Protein AF-A0A1B7VIS2-F1 (afdb_monomer_lite)

Secondary structure (DSSP, 8-state):
-------HHHHS-GGGGGSPPPHHHHHHHHHHHHHHHHH--TTS-HHHHHHHHHHHHIIIIITTT--EEEETTEEEEEESSSSTTSPEEEEE----TT-TTTS-BTTB--SHHHHTT-

pLDDT: mean 92.83, std 7.15, range [53.31, 98.12]

Foldseek 3Di:
DPLDDDDPVRPDDCVVVVDDDDPVLVVLLVVLVVVLVVLDDLVDFQLSNLVSVQCSCCRRPQQVFWDWDDDDQFHIFTFRGNDPPGHTPDTDHTDRPVPVQQDDDSPDNPHVSNVSVD

Sequence (118 aa):
MNSQKLQPRKSLNKAFLKINPFRKDIETFKKHLKNLIEKINESESEEFHKNLIADFLKNTYYSSNHFINTKGRNDLVIHNGKDPKTSVGVILEFKKPTNKSEMLKVNNLNTKAFHELV

Structure (mmCIF, N/CA/C/O backbone):
data_AF-A0A1B7VIS2-F1
#
_entry.id   AF-A0A1B7VIS2-F1
#
loop_
_atom_site.group_PDB
_atom_site.id
_atom_site.type_symbol
_atom_site.label_atom_id
_atom_site.label_alt_id
_atom_site.label_comp_id
_atom_site.label_asym_id
_atom_site.label_entity_id
_atom_site.label_seq_id
_atom_site.pdbx_PDB_ins_code
_atom_site.Cartn_x
_atom_site.Cartn_y
_atom_site.Cartn_z
_atom_site.occupancy
_atom_site.B_iso_or_equiv
_atom_site.auth_seq_id
_atom_site.auth_comp_id
_atom_site.auth_asym_id
_atom_site.auth_atom_id
_atom_site.pdbx_PDB_model_num
ATOM 1 N N . MET A 1 1 ? -8.178 -8.793 -23.728 1.00 53.31 1 MET A N 1
ATOM 2 C CA . MET A 1 1 ? -8.960 -8.282 -22.579 1.00 53.31 1 MET A CA 1
ATOM 3 C C . MET A 1 1 ? -9.487 -6.899 -22.934 1.00 53.31 1 MET A C 1
ATOM 5 O O . MET A 1 1 ? -8.681 -6.048 -23.278 1.00 53.31 1 MET A O 1
ATOM 9 N N . ASN A 1 2 ? -10.801 -6.666 -22.881 1.00 55.72 2 ASN A N 1
ATOM 10 C CA . ASN A 1 2 ? -11.341 -5.305 -22.955 1.00 55.72 2 ASN A CA 1
ATOM 11 C C . ASN A 1 2 ? -11.127 -4.635 -21.593 1.00 55.72 2 ASN A C 1
ATOM 13 O O . ASN A 1 2 ? -11.847 -4.927 -20.641 1.00 55.72 2 ASN A O 1
ATOM 17 N N . SER A 1 3 ? -10.109 -3.779 -21.483 1.00 66.25 3 SER A N 1
ATOM 18 C CA . SER A 1 3 ? -9.813 -3.047 -20.249 1.00 66.25 3 SER A CA 1
ATOM 19 C C . SER A 1 3 ? -10.943 -2.063 -19.936 1.00 66.25 3 SER A C 1
ATOM 21 O O . SER A 1 3 ? -11.054 -1.002 -20.551 1.00 66.25 3 SER A O 1
ATOM 23 N N . GLN A 1 4 ? -11.798 -2.399 -18.970 1.00 73.56 4 GLN A N 1
ATOM 24 C CA . GLN A 1 4 ? -12.873 -1.518 -18.527 1.00 73.56 4 GLN A CA 1
ATOM 25 C C . GLN A 1 4 ? -12.299 -0.455 -17.577 1.00 73.56 4 GLN A C 1
ATOM 27 O O . GLN A 1 4 ? -12.098 -0.689 -16.387 1.00 73.56 4 GLN A O 1
ATOM 32 N N . LYS A 1 5 ? -11.991 0.733 -18.109 1.00 80.38 5 LYS A N 1
ATOM 33 C CA . LYS A 1 5 ? -11.472 1.854 -17.312 1.00 80.38 5 LYS A CA 1
ATOM 34 C C . LYS A 1 5 ? -12.587 2.453 -16.451 1.00 80.38 5 LYS A C 1
ATOM 36 O O . LYS A 1 5 ? -13.411 3.235 -16.930 1.00 80.38 5 LYS A O 1
ATOM 41 N N . LEU A 1 6 ? -12.605 2.104 -15.169 1.00 86.19 6 LEU A N 1
ATOM 42 C CA . LEU A 1 6 ? -13.526 2.682 -14.194 1.00 86.19 6 LEU A CA 1
ATOM 43 C C . LEU A 1 6 ? -12.940 3.965 -13.597 1.00 86.19 6 LEU A C 1
ATOM 45 O O . LEU A 1 6 ? -11.772 4.028 -13.226 1.00 86.19 6 LEU A O 1
ATOM 49 N N . GLN A 1 7 ? -13.771 5.000 -13.494 1.00 86.44 7 GLN A N 1
ATOM 50 C CA . GLN A 1 7 ? -13.446 6.189 -12.703 1.00 86.44 7 GLN A CA 1
ATOM 51 C C . GLN A 1 7 ? -13.570 5.854 -11.207 1.00 86.44 7 GLN A C 1
ATOM 53 O O . GLN A 1 7 ? -14.443 5.052 -10.872 1.00 86.44 7 GLN A O 1
ATOM 58 N N . PRO A 1 8 ? -12.825 6.507 -10.295 1.00 83.06 8 PRO A N 1
ATOM 59 C CA . PRO A 1 8 ? -12.901 6.228 -8.854 1.00 83.06 8 PRO A CA 1
ATOM 60 C C . PRO A 1 8 ? -14.328 6.242 -8.279 1.00 83.06 8 PRO A C 1
ATOM 62 O O . PRO A 1 8 ? -14.713 5.371 -7.505 1.00 83.06 8 PRO A O 1
ATOM 65 N N . ARG A 1 9 ? -15.172 7.183 -8.729 1.00 85.56 9 ARG A N 1
ATOM 66 C CA . ARG A 1 9 ? -16.595 7.249 -8.337 1.00 85.56 9 ARG A CA 1
ATOM 67 C C . ARG A 1 9 ? -17.420 6.030 -8.771 1.00 85.56 9 ARG A C 1
ATOM 69 O O . ARG A 1 9 ? -18.458 5.773 -8.175 1.00 85.56 9 ARG A O 1
ATOM 76 N N . LYS A 1 10 ? -17.004 5.336 -9.835 1.00 87.94 10 LYS A N 1
ATOM 77 C CA . LYS A 1 10 ? -17.655 4.122 -10.350 1.00 87.94 10 LYS A CA 1
ATOM 78 C C . LYS A 1 10 ? -17.078 2.844 -9.732 1.00 87.94 10 LYS A C 1
ATOM 80 O O . LYS A 1 10 ? -17.809 1.867 -9.651 1.00 87.94 10 LYS A O 1
ATOM 85 N N . SER A 1 11 ? -15.802 2.835 -9.339 1.00 87.06 11 SER A N 1
ATOM 86 C CA . SER A 1 11 ? -15.141 1.649 -8.774 1.00 87.06 11 SER A CA 1
ATOM 87 C C . SER A 1 11 ? -15.405 1.453 -7.279 1.00 87.06 11 SER A C 1
ATOM 89 O O . SER A 1 11 ? -15.340 0.328 -6.795 1.00 87.06 11 SER A O 1
ATOM 91 N N . LEU A 1 12 ? -15.707 2.523 -6.540 1.00 86.44 12 LEU A N 1
ATOM 92 C CA . LEU A 1 12 ? -16.020 2.441 -5.113 1.00 86.44 12 LEU A CA 1
ATOM 93 C C . LEU A 1 12 ? -17.471 2.009 -4.870 1.00 86.44 12 LEU A C 1
ATOM 95 O O . LEU A 1 12 ? -18.403 2.496 -5.513 1.00 86.44 12 LEU A O 1
ATOM 99 N N . ASN A 1 13 ? -17.676 1.149 -3.868 1.00 90.38 13 ASN A N 1
ATOM 100 C CA . ASN A 1 13 ? -19.014 0.843 -3.369 1.00 90.38 13 ASN A CA 1
ATOM 101 C C . ASN A 1 13 ? -19.675 2.134 -2.842 1.00 90.38 13 ASN A C 1
ATOM 103 O O . ASN A 1 13 ? -19.112 2.827 -1.994 1.00 90.38 13 ASN A O 1
ATOM 107 N N . LYS A 1 14 ? -20.892 2.448 -3.309 1.00 89.69 14 LYS A N 1
ATOM 108 C CA . LYS A 1 14 ? -21.638 3.654 -2.902 1.00 89.69 14 LYS A CA 1
ATOM 109 C C . LYS A 1 14 ? -21.865 3.748 -1.388 1.00 89.69 14 LYS A C 1
ATOM 111 O O . LYS A 1 14 ? -22.066 4.851 -0.889 1.00 89.69 14 LYS A O 1
ATOM 116 N N . ALA A 1 15 ? -21.806 2.634 -0.655 1.00 91.31 15 ALA A N 1
ATO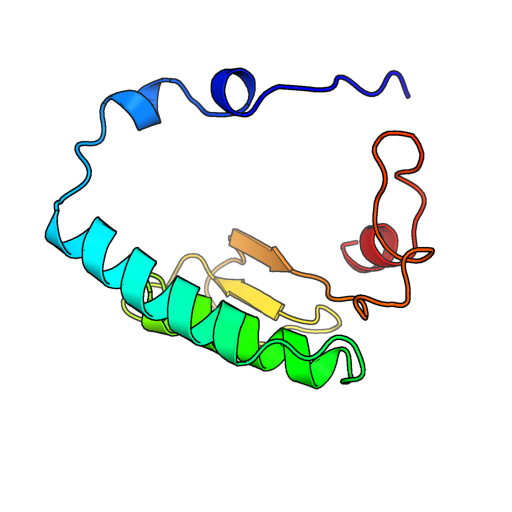M 117 C CA . ALA A 1 15 ? -21.866 2.623 0.805 1.00 91.31 15 ALA A CA 1
ATOM 118 C C . ALA A 1 15 ? -20.752 3.465 1.456 1.00 91.31 15 ALA A C 1
ATOM 120 O O . ALA A 1 15 ? -21.009 4.106 2.471 1.00 91.31 15 ALA A O 1
ATOM 121 N N . PHE A 1 16 ? -19.564 3.559 0.843 1.00 88.06 16 PHE A N 1
ATOM 122 C CA . PHE A 1 16 ? -18.471 4.391 1.361 1.00 88.06 16 PHE A CA 1
ATOM 123 C C . PHE A 1 16 ? -18.818 5.887 1.383 1.00 88.06 16 PHE A C 1
ATOM 125 O O . PHE A 1 16 ? -18.302 6.609 2.226 1.00 88.06 16 PHE A O 1
ATOM 132 N N . LEU A 1 17 ? -19.738 6.355 0.529 1.00 86.31 17 LEU A N 1
ATOM 133 C CA . LEU A 1 17 ? -20.201 7.752 0.543 1.00 86.31 17 LEU A CA 1
ATOM 134 C C . LEU A 1 17 ? -21.055 8.087 1.775 1.00 86.31 17 LEU A C 1
ATOM 136 O O . LEU A 1 17 ? -21.275 9.259 2.058 1.00 86.31 17 LEU A O 1
ATOM 140 N N . LYS A 1 18 ? -21.557 7.068 2.485 1.00 89.06 18 LYS A N 1
ATOM 141 C CA . LYS A 1 18 ? -22.331 7.234 3.723 1.00 89.06 18 LYS A CA 1
ATOM 142 C C . LYS A 1 18 ? -21.449 7.249 4.973 1.00 89.06 18 LYS A C 1
ATOM 144 O O . LYS A 1 18 ? -21.951 7.533 6.056 1.00 89.06 18 LYS A O 1
ATOM 149 N N . ILE A 1 19 ? -20.161 6.925 4.845 1.00 89.19 19 ILE A N 1
ATOM 150 C CA . ILE A 1 19 ? -19.219 6.964 5.963 1.00 89.19 19 ILE A CA 1
ATOM 151 C C . ILE A 1 19 ? -18.785 8.413 6.141 1.00 89.19 19 ILE A C 1
ATOM 153 O O . ILE A 1 19 ? -18.187 8.998 5.240 1.00 89.19 19 ILE A O 1
ATOM 157 N N . ASN A 1 20 ? -19.100 8.993 7.297 1.00 89.06 20 ASN A N 1
ATOM 158 C CA . ASN A 1 20 ? -18.712 10.360 7.607 1.00 89.06 20 ASN A CA 1
ATOM 159 C C . ASN A 1 20 ? -17.208 10.415 7.932 1.00 89.06 20 ASN A C 1
ATOM 161 O O . ASN A 1 20 ? -16.796 9.812 8.927 1.00 89.06 20 ASN A O 1
ATOM 165 N N . PRO A 1 21 ? -16.376 11.115 7.142 1.00 87.19 21 PRO A N 1
ATOM 166 C CA . PRO A 1 21 ? -14.974 11.284 7.484 1.00 87.19 21 PRO A CA 1
ATOM 167 C C . PRO A 1 21 ? -14.835 12.284 8.637 1.00 87.19 21 PRO A C 1
ATOM 169 O O . PRO A 1 21 ? -15.333 13.410 8.571 1.00 87.19 21 PRO A O 1
ATOM 172 N N . PHE A 1 22 ? -14.112 11.912 9.692 1.00 93.25 22 PHE A N 1
ATOM 173 C CA . PHE A 1 22 ? -13.838 12.841 10.782 1.00 93.25 22 PHE A CA 1
ATOM 174 C C . PHE A 1 22 ? -12.729 13.815 10.389 1.00 93.25 22 PHE A C 1
ATOM 176 O O . PHE A 1 22 ? -11.716 13.439 9.794 1.00 93.25 22 PHE A O 1
ATOM 183 N N . ARG A 1 23 ? -12.876 15.089 10.777 1.00 94.94 23 ARG A N 1
ATOM 184 C CA . ARG A 1 23 ? -11.876 16.120 10.457 1.00 94.94 23 ARG A CA 1
ATOM 185 C C . ARG A 1 23 ? -10.482 15.751 10.965 1.00 94.94 23 ARG A C 1
ATOM 187 O O . ARG A 1 23 ? -9.500 15.989 10.269 1.00 94.94 23 ARG A O 1
ATOM 194 N N . LYS A 1 24 ? -10.414 15.138 12.149 1.00 94.69 24 LYS A N 1
ATOM 195 C CA . LYS A 1 24 ? -9.169 14.642 12.744 1.00 94.69 24 LYS A CA 1
ATOM 196 C C . LYS A 1 24 ? -8.460 13.648 11.821 1.00 94.69 24 LYS A C 1
ATOM 198 O O . LYS A 1 24 ? -7.260 13.781 11.609 1.00 94.69 24 LYS A O 1
ATOM 203 N N . ASP A 1 25 ? -9.195 12.710 11.232 1.00 92.44 25 ASP A N 1
ATOM 204 C CA . ASP A 1 25 ? -8.621 11.689 10.352 1.00 92.44 25 ASP A CA 1
ATOM 205 C C . ASP A 1 25 ? -8.097 12.301 9.053 1.00 92.44 25 ASP A C 1
ATOM 207 O O . ASP A 1 25 ? -7.030 11.908 8.581 1.00 92.44 25 ASP A O 1
ATOM 211 N N . ILE A 1 26 ? -8.797 13.305 8.511 1.00 94.88 26 ILE A N 1
ATOM 212 C CA . ILE A 1 26 ? -8.355 14.056 7.327 1.00 94.88 26 ILE A CA 1
ATOM 213 C C . ILE A 1 26 ? -7.042 14.796 7.611 1.00 94.88 26 ILE A C 1
ATOM 215 O O . ILE A 1 26 ? -6.124 14.757 6.792 1.00 94.88 26 ILE A O 1
ATOM 219 N N . GLU A 1 27 ? -6.927 15.469 8.758 1.00 96.38 27 GLU A N 1
ATOM 220 C CA . GLU A 1 27 ? -5.695 16.186 9.107 1.00 96.38 27 GLU A CA 1
ATOM 221 C C . GLU A 1 27 ? -4.525 15.231 9.376 1.00 96.38 27 GLU A C 1
ATOM 223 O O . GLU A 1 27 ? -3.411 15.491 8.916 1.00 96.38 27 GLU A O 1
ATOM 228 N N . THR A 1 28 ? -4.775 14.088 10.025 1.00 95.44 28 THR A N 1
ATOM 229 C CA . THR A 1 28 ? -3.775 13.019 10.186 1.00 95.44 28 THR A CA 1
ATOM 230 C C . THR A 1 28 ? -3.273 12.526 8.828 1.00 95.44 28 THR A C 1
ATOM 232 O O . THR A 1 28 ? -2.063 12.460 8.604 1.00 95.44 28 THR A O 1
ATOM 235 N N . PHE A 1 29 ? -4.183 12.245 7.891 1.00 96.38 29 PHE A N 1
ATOM 236 C CA . PHE A 1 29 ? -3.817 11.823 6.540 1.00 96.38 29 PHE A CA 1
ATOM 237 C C . PHE A 1 29 ? -2.998 12.873 5.805 1.00 96.38 29 PHE A C 1
ATOM 239 O O . PHE A 1 29 ? -1.940 12.552 5.273 1.00 96.38 29 PHE A O 1
ATOM 246 N N . LYS A 1 30 ? -3.436 14.137 5.813 1.00 97.50 30 LYS A N 1
ATOM 247 C CA . LYS A 1 30 ? -2.703 15.237 5.170 1.00 97.50 30 LYS A CA 1
ATOM 248 C C . LYS A 1 30 ? -1.287 15.371 5.722 1.00 97.50 30 LYS A C 1
ATOM 250 O O . LYS A 1 30 ? -0.349 15.519 4.943 1.00 97.50 30 LYS A O 1
ATOM 255 N N . LYS A 1 31 ? -1.127 15.296 7.047 1.00 97.81 31 LYS A N 1
ATOM 256 C CA . LYS A 1 31 ? 0.181 15.363 7.709 1.00 97.81 31 LYS A CA 1
ATOM 257 C C . LYS A 1 31 ? 1.108 14.249 7.220 1.00 97.81 31 LYS A C 1
ATOM 259 O O . LYS A 1 31 ? 2.236 14.529 6.821 1.00 97.81 31 LYS A O 1
ATOM 264 N N . HIS A 1 32 ? 0.650 12.999 7.245 1.00 97.88 32 HIS A N 1
ATOM 265 C CA . HIS A 1 32 ? 1.491 11.870 6.847 1.00 97.88 32 HIS A CA 1
ATOM 266 C C . HIS A 1 32 ? 1.728 11.811 5.339 1.00 97.88 32 HIS A C 1
ATOM 268 O O . HIS A 1 32 ? 2.825 11.450 4.924 1.00 97.88 32 HIS A O 1
ATOM 274 N N . LEU A 1 33 ? 0.755 12.225 4.523 1.00 97.94 33 LEU A N 1
ATOM 275 C CA . LEU A 1 33 ? 0.915 12.299 3.073 1.00 97.94 33 LEU A CA 1
ATOM 276 C C . LEU A 1 33 ? 1.961 13.349 2.697 1.00 97.94 33 LEU A C 1
ATOM 278 O O . LEU A 1 33 ? 2.817 13.082 1.862 1.00 97.94 33 LEU A O 1
ATOM 282 N N . LYS A 1 34 ? 1.932 14.520 3.345 1.00 98.12 34 LYS A N 1
ATOM 283 C CA . LYS A 1 34 ? 2.954 15.554 3.153 1.00 98.12 34 LYS A CA 1
ATOM 284 C C . LYS A 1 34 ? 4.353 15.020 3.485 1.00 98.12 34 LYS A C 1
ATOM 286 O O . LYS A 1 34 ? 5.242 15.126 2.653 1.00 98.12 34 LYS A O 1
ATOM 291 N N . ASN A 1 35 ? 4.510 14.377 4.643 1.00 97.31 35 ASN A N 1
ATOM 292 C CA . ASN A 1 35 ? 5.779 13.768 5.064 1.00 97.31 35 ASN A CA 1
ATOM 293 C C . ASN A 1 35 ? 6.272 12.681 4.089 1.00 97.31 35 ASN A C 1
ATOM 295 O O . ASN A 1 35 ? 7.465 12.586 3.825 1.00 97.31 35 ASN A O 1
ATOM 299 N N . LEU A 1 36 ? 5.367 11.862 3.541 1.00 97.69 36 LEU A N 1
ATOM 300 C CA . LEU A 1 36 ? 5.712 10.893 2.501 1.00 97.69 36 LEU A CA 1
ATOM 301 C C . LEU A 1 36 ? 6.262 11.605 1.259 1.00 97.69 36 LEU A C 1
ATOM 303 O O . LEU A 1 36 ? 7.353 11.274 0.810 1.00 97.69 36 LEU A O 1
ATOM 307 N N . ILE A 1 37 ? 5.530 12.593 0.732 1.00 97.25 37 ILE A N 1
ATOM 308 C CA . ILE A 1 37 ? 5.908 13.320 -0.490 1.00 97.25 37 ILE A CA 1
ATOM 309 C C . ILE A 1 37 ? 7.256 14.031 -0.324 1.00 97.25 37 ILE A C 1
ATOM 311 O O . ILE A 1 37 ? 8.079 13.972 -1.229 1.00 97.25 37 ILE A O 1
ATOM 315 N N . GLU A 1 38 ? 7.511 14.647 0.833 1.00 97.69 38 GLU A N 1
ATOM 316 C CA . GLU A 1 38 ? 8.780 15.329 1.134 1.00 97.69 38 GLU A CA 1
ATOM 317 C C . GLU A 1 38 ? 9.993 14.386 1.163 1.00 97.69 38 GLU A C 1
ATOM 319 O O . GLU A 1 38 ? 11.120 14.838 0.974 1.00 97.69 38 GLU A O 1
ATOM 324 N N . LYS A 1 39 ? 9.781 13.085 1.394 1.00 97.12 39 LYS A N 1
ATOM 325 C CA . LYS A 1 39 ? 10.848 12.076 1.485 1.00 97.12 39 LYS A CA 1
ATOM 326 C C . LYS A 1 39 ? 11.064 11.272 0.207 1.00 97.12 39 LYS A C 1
ATOM 328 O O . LYS A 1 39 ? 12.052 10.543 0.125 1.00 97.12 39 LYS A O 1
ATOM 333 N N . ILE A 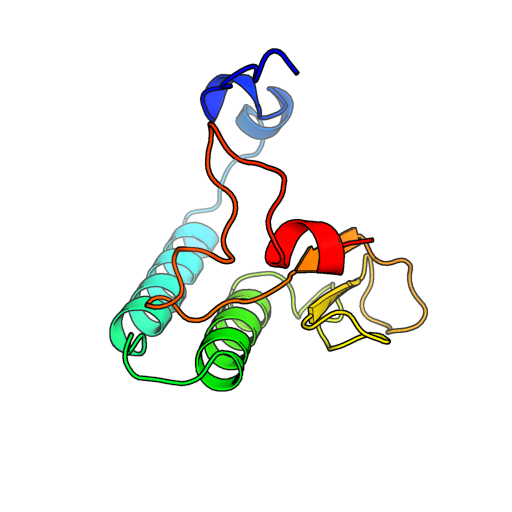1 40 ? 10.147 11.342 -0.757 1.00 95.44 40 ILE A N 1
ATOM 334 C CA . ILE A 1 40 ? 10.286 10.601 -2.014 1.00 95.44 40 ILE A CA 1
ATOM 335 C C . ILE A 1 40 ? 11.511 11.117 -2.770 1.00 95.44 40 ILE A C 1
ATOM 337 O O . ILE A 1 40 ? 11.672 12.316 -2.980 1.00 95.44 40 ILE A O 1
ATOM 341 N N . ASN A 1 41 ? 12.339 10.182 -3.228 1.00 95.38 41 ASN A N 1
ATOM 342 C CA . ASN A 1 41 ? 13.461 10.456 -4.107 1.00 95.38 41 ASN A CA 1
ATOM 343 C C . ASN A 1 41 ? 13.497 9.394 -5.211 1.00 95.38 41 ASN A C 1
ATOM 345 O O . ASN A 1 41 ? 13.889 8.257 -4.971 1.00 95.38 41 ASN A O 1
ATOM 349 N N . GLU A 1 42 ? 13.125 9.765 -6.438 1.00 94.00 42 GLU A N 1
ATOM 350 C CA . GLU A 1 42 ? 12.998 8.816 -7.554 1.00 94.00 42 GLU A CA 1
ATOM 351 C C . GLU A 1 42 ? 14.302 8.074 -7.900 1.00 94.00 42 GLU A C 1
ATOM 353 O O . GLU A 1 42 ? 14.252 6.993 -8.497 1.00 94.00 42 GLU A O 1
ATOM 358 N N . SER A 1 43 ? 15.469 8.614 -7.522 1.00 94.94 43 SER A N 1
ATOM 359 C CA . SER A 1 43 ? 16.752 7.939 -7.737 1.00 94.94 43 SER A CA 1
ATOM 360 C C . SER A 1 43 ? 16.975 6.753 -6.799 1.00 94.94 43 SER A C 1
ATOM 362 O O . SER A 1 43 ? 17.812 5.901 -7.106 1.00 94.94 43 SER A O 1
ATOM 364 N N . GLU A 1 44 ? 16.240 6.673 -5.691 1.00 96.81 44 GLU A N 1
ATOM 365 C CA . GLU A 1 44 ? 16.405 5.646 -4.664 1.00 96.81 44 GLU A CA 1
ATOM 366 C C . GLU A 1 44 ? 15.884 4.266 -5.079 1.00 96.81 44 GLU A C 1
ATOM 368 O O . GLU A 1 44 ? 15.219 4.082 -6.102 1.00 96.81 44 GLU A O 1
ATOM 373 N N . SER A 1 45 ? 16.237 3.258 -4.283 1.00 96.50 45 SER A N 1
ATOM 374 C CA . SER A 1 45 ? 15.873 1.857 -4.517 1.00 96.50 45 SER A CA 1
ATOM 375 C C . SER A 1 45 ?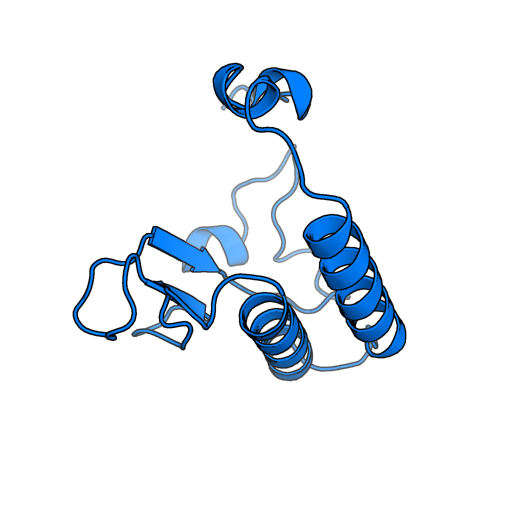 14.379 1.562 -4.310 1.00 96.50 45 SER A C 1
ATOM 377 O O . SER A 1 45 ? 13.628 2.350 -3.733 1.00 96.50 45 SER A O 1
ATOM 379 N N . GLU A 1 46 ? 13.938 0.391 -4.770 1.00 95.81 46 GLU A N 1
ATOM 380 C CA . GLU A 1 46 ? 12.599 -0.144 -4.476 1.00 95.81 46 GLU A CA 1
ATOM 381 C C . GLU A 1 46 ? 12.385 -0.318 -2.973 1.00 95.81 46 GLU A C 1
ATOM 383 O O . GLU A 1 46 ? 11.368 0.120 -2.441 1.00 95.81 46 GLU A O 1
ATOM 388 N N . GLU A 1 47 ? 13.396 -0.846 -2.279 1.00 96.25 47 GLU A N 1
ATOM 389 C CA . GLU A 1 47 ? 13.385 -1.041 -0.829 1.00 96.25 47 GLU A CA 1
ATOM 390 C C . GLU A 1 47 ? 13.190 0.277 -0.067 1.00 96.25 47 GLU A C 1
ATOM 392 O O . GLU A 1 47 ? 12.408 0.345 0.881 1.00 96.25 47 GLU A O 1
ATOM 397 N N . PHE A 1 48 ? 13.854 1.350 -0.507 1.00 97.44 48 PHE A N 1
ATOM 398 C CA . PHE A 1 48 ? 13.687 2.680 0.076 1.00 97.44 48 PHE A CA 1
ATOM 399 C C . PHE A 1 48 ? 12.228 3.149 -0.009 1.00 97.44 48 PHE A C 1
ATOM 401 O O . PHE A 1 48 ? 11.624 3.519 1.001 1.00 97.44 48 PHE A O 1
ATOM 408 N N . HIS A 1 49 ? 11.627 3.078 -1.199 1.00 96.50 49 HIS A N 1
ATOM 409 C CA . HIS A 1 49 ? 10.242 3.499 -1.407 1.00 96.50 49 HIS A CA 1
ATOM 410 C C . HIS A 1 49 ? 9.240 2.589 -0.688 1.00 96.50 49 HIS A C 1
ATOM 412 O O . HIS A 1 49 ? 8.262 3.085 -0.124 1.00 96.50 49 HIS A O 1
ATOM 418 N N . LYS A 1 50 ? 9.498 1.276 -0.644 1.00 96.62 50 LYS A N 1
ATOM 419 C CA . LYS A 1 50 ? 8.706 0.313 0.129 1.00 96.62 50 LYS A CA 1
ATOM 420 C C . LYS A 1 50 ? 8.633 0.718 1.597 1.00 96.62 50 LYS A C 1
ATOM 422 O O . LYS A 1 50 ? 7.540 0.762 2.162 1.00 96.62 50 LYS A O 1
ATOM 427 N N . ASN A 1 51 ? 9.768 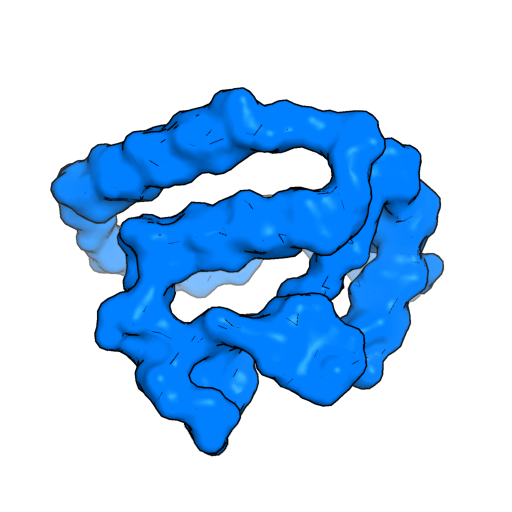1.074 2.197 1.00 97.38 51 ASN A N 1
ATOM 428 C CA . ASN A 1 51 ? 9.826 1.488 3.597 1.00 97.38 51 ASN A CA 1
ATOM 429 C C . ASN A 1 51 ? 9.050 2.790 3.847 1.00 97.38 51 ASN A C 1
ATOM 431 O O . ASN A 1 51 ? 8.263 2.850 4.791 1.00 97.38 51 ASN A O 1
ATOM 435 N N . LEU A 1 52 ? 9.158 3.786 2.959 1.00 97.56 52 LEU A N 1
ATOM 436 C CA . LEU A 1 52 ? 8.360 5.016 3.066 1.00 97.56 52 LEU A CA 1
ATOM 437 C C . LEU A 1 52 ? 6.848 4.748 3.016 1.00 97.56 52 LEU A C 1
ATOM 439 O O . LEU A 1 52 ? 6.082 5.328 3.790 1.00 97.56 52 LEU A O 1
ATOM 443 N N . ILE A 1 53 ? 6.405 3.863 2.120 1.00 96.94 53 ILE A N 1
ATOM 444 C CA . ILE A 1 53 ? 4.989 3.499 1.995 1.00 96.94 53 ILE A CA 1
ATOM 445 C C . ILE A 1 53 ? 4.521 2.675 3.200 1.00 96.94 53 ILE A C 1
ATOM 447 O O . ILE A 1 53 ? 3.434 2.931 3.722 1.00 96.94 53 ILE A O 1
ATOM 451 N N . ALA A 1 54 ? 5.333 1.734 3.686 1.00 97.06 54 ALA A N 1
ATOM 452 C CA . ALA A 1 54 ? 5.027 0.967 4.890 1.00 97.06 54 ALA A CA 1
ATOM 453 C C . ALA A 1 54 ? 4.850 1.889 6.108 1.00 97.06 54 ALA A C 1
ATOM 455 O O . ALA A 1 54 ? 3.858 1.765 6.831 1.00 97.06 54 ALA A O 1
ATOM 456 N N . ASP A 1 55 ? 5.756 2.851 6.296 1.00 97.00 55 ASP A N 1
ATOM 457 C CA . ASP A 1 55 ? 5.671 3.852 7.359 1.00 97.00 55 ASP A CA 1
ATOM 458 C C . ASP A 1 55 ? 4.429 4.729 7.218 1.00 97.00 55 ASP A C 1
ATOM 460 O O . ASP A 1 55 ? 3.714 4.961 8.196 1.00 97.00 55 ASP A O 1
ATOM 464 N N . PHE A 1 56 ? 4.129 5.199 6.006 1.00 97.94 56 PHE A N 1
ATOM 465 C CA . PHE A 1 56 ? 2.927 5.983 5.743 1.00 97.94 56 PHE A CA 1
ATOM 466 C C . PHE A 1 56 ? 1.657 5.211 6.130 1.00 97.94 56 PHE A C 1
ATOM 468 O O . PHE A 1 56 ? 0.818 5.735 6.868 1.00 97.94 56 PHE A O 1
ATOM 475 N N . LEU A 1 57 ? 1.520 3.956 5.695 1.00 97.06 57 LEU A N 1
ATOM 476 C CA . LEU A 1 57 ? 0.345 3.130 5.985 1.00 97.06 57 LEU A CA 1
ATOM 477 C C . LEU A 1 57 ? 0.209 2.841 7.485 1.00 97.06 57 LEU A C 1
ATOM 479 O O . LEU A 1 57 ? -0.867 3.045 8.062 1.00 97.06 57 LEU A O 1
ATOM 483 N N . LYS A 1 58 ? 1.303 2.420 8.134 1.00 96.06 58 LYS A N 1
ATOM 484 C CA . LYS A 1 58 ? 1.334 2.128 9.574 1.00 96.06 58 LYS A CA 1
ATOM 485 C C . LYS A 1 58 ? 0.927 3.348 10.394 1.00 96.06 58 LYS A C 1
ATOM 487 O O . LYS A 1 58 ? 0.044 3.233 11.244 1.00 96.06 58 LYS A O 1
ATOM 492 N N . ASN A 1 59 ? 1.525 4.504 10.116 1.00 95.12 59 ASN A N 1
ATOM 493 C CA . ASN A 1 59 ? 1.322 5.712 10.914 1.00 95.12 59 ASN A CA 1
ATOM 494 C C . ASN A 1 59 ? -0.015 6.404 10.635 1.00 95.12 59 ASN A C 1
ATOM 496 O O . ASN A 1 59 ? -0.529 7.101 11.505 1.00 95.12 59 ASN A O 1
ATOM 500 N N . THR A 1 60 ? -0.590 6.231 9.443 1.00 95.31 60 THR A N 1
ATOM 501 C CA . THR A 1 60 ? -1.831 6.926 9.086 1.00 95.31 60 THR A CA 1
ATOM 502 C C . THR A 1 60 ? -3.057 6.255 9.679 1.00 95.31 60 THR A C 1
ATOM 504 O O . THR A 1 60 ? -3.765 6.918 10.430 1.00 95.31 60 THR A O 1
ATOM 507 N N . TYR A 1 61 ? -3.296 4.967 9.398 1.00 90.62 61 TYR A N 1
ATOM 508 C CA . TYR A 1 61 ? -4.542 4.300 9.816 1.00 90.62 61 TYR A CA 1
ATOM 509 C C . TYR A 1 61 ? -4.400 2.836 10.240 1.00 90.62 61 TYR A C 1
ATOM 511 O O . TYR A 1 61 ? -5.255 2.333 10.966 1.00 90.62 61 TYR A O 1
ATOM 519 N N . TYR A 1 62 ? -3.368 2.124 9.784 1.00 93.75 62 TYR A N 1
ATOM 520 C CA . TYR A 1 62 ? -3.426 0.663 9.805 1.00 93.75 62 TYR A CA 1
ATOM 521 C C . TYR A 1 62 ? -2.853 0.026 11.074 1.00 93.75 62 TYR A C 1
ATOM 523 O O . TYR A 1 62 ? -3.407 -0.973 11.524 1.00 93.75 62 TYR A O 1
ATOM 531 N N . SER A 1 63 ? -1.809 0.597 11.689 1.00 91.06 63 SER A N 1
ATOM 532 C CA . SER A 1 63 ? -1.047 -0.064 12.771 1.00 91.06 63 SER A CA 1
ATOM 533 C C . SER A 1 63 ? -1.868 -0.436 14.007 1.00 91.06 63 SER A C 1
ATOM 535 O O . SER A 1 63 ? -1.556 -1.413 14.683 1.00 91.06 63 SER A O 1
ATOM 537 N N . SER A 1 64 ? -2.937 0.308 14.300 1.00 93.44 64 SER A N 1
ATOM 538 C CA . SER A 1 64 ? -3.781 0.033 15.462 1.00 93.44 64 SER A CA 1
ATOM 539 C C . SER A 1 64 ? -4.539 -1.286 15.337 1.00 93.44 64 SER A C 1
ATOM 541 O O . SER A 1 64 ? -4.819 -1.900 16.365 1.00 93.44 64 SER A O 1
ATOM 543 N N . ASN A 1 65 ? -4.862 -1.726 14.114 1.00 96.62 65 ASN A N 1
ATOM 544 C CA . ASN A 1 65 ? -5.759 -2.857 13.852 1.00 96.62 65 ASN A CA 1
ATOM 545 C C . ASN A 1 65 ? -5.232 -3.887 12.844 1.00 96.62 65 ASN A C 1
ATOM 547 O O . ASN A 1 65 ? -5.802 -4.971 12.753 1.00 96.62 65 ASN A O 1
ATOM 551 N N . HIS A 1 66 ? -4.142 -3.590 12.142 1.00 98.06 66 HIS A N 1
ATOM 552 C CA . HIS A 1 66 ? -3.612 -4.413 11.061 1.00 98.06 66 HIS A CA 1
ATOM 553 C C . HIS A 1 66 ? -2.103 -4.582 11.212 1.00 98.06 66 HIS A C 1
ATOM 555 O O . HIS A 1 66 ? -1.373 -3.629 11.495 1.00 98.06 66 HIS A O 1
ATOM 561 N N . PHE A 1 67 ? -1.634 -5.801 10.972 1.00 97.62 67 PHE A N 1
ATOM 562 C CA . PHE A 1 67 ? -0.218 -6.106 10.860 1.00 97.62 67 PHE A CA 1
ATOM 563 C C . PHE A 1 67 ? 0.257 -5.858 9.426 1.00 97.62 67 PHE A C 1
ATOM 565 O O . PHE A 1 67 ? -0.374 -6.316 8.473 1.00 97.62 67 PHE A O 1
ATOM 572 N N . ILE A 1 68 ? 1.366 -5.131 9.274 1.00 97.50 68 ILE A N 1
ATOM 573 C CA . ILE A 1 68 ? 1.970 -4.813 7.974 1.00 97.50 68 ILE A CA 1
ATOM 574 C C . ILE A 1 68 ? 3.430 -5.249 7.986 1.00 97.50 68 ILE A C 1
ATOM 576 O O . ILE A 1 68 ? 4.230 -4.694 8.748 1.00 97.50 68 ILE A O 1
ATOM 580 N N . ASN A 1 69 ? 3.777 -6.209 7.131 1.00 96.81 69 ASN A N 1
ATOM 581 C CA . ASN A 1 69 ? 5.143 -6.701 6.961 1.00 96.81 69 ASN A CA 1
ATOM 582 C C . ASN A 1 69 ? 5.307 -7.427 5.614 1.00 96.81 69 ASN A C 1
ATOM 584 O O . ASN A 1 69 ? 4.340 -7.571 4.872 1.00 96.81 69 ASN A O 1
ATOM 588 N N . THR A 1 70 ? 6.516 -7.885 5.300 1.00 96.06 70 THR A N 1
ATOM 589 C CA . THR A 1 70 ? 6.774 -8.830 4.204 1.00 96.06 70 THR A CA 1
ATOM 590 C C . THR A 1 70 ? 6.096 -10.177 4.485 1.00 96.06 70 THR A C 1
ATOM 592 O O . THR A 1 70 ? 5.867 -10.549 5.643 1.00 96.06 70 THR A O 1
ATOM 595 N N . LYS A 1 71 ? 5.777 -10.940 3.432 1.00 94.69 71 LYS A N 1
ATOM 596 C CA . LYS A 1 71 ? 5.281 -12.317 3.579 1.00 94.69 71 LYS A CA 1
ATOM 597 C C . LYS A 1 71 ? 5.674 -13.176 2.385 1.00 94.69 71 LYS A C 1
ATOM 599 O O . LYS A 1 71 ? 5.217 -12.953 1.271 1.00 94.69 71 LYS A O 1
ATOM 604 N N . GLY A 1 72 ? 6.479 -14.209 2.636 1.00 92.69 72 GLY A N 1
ATOM 605 C CA . GLY A 1 72 ? 6.965 -15.086 1.572 1.00 92.69 72 GLY A CA 1
ATOM 606 C C . GLY A 1 72 ? 7.763 -14.292 0.538 1.00 92.69 72 GLY A C 1
ATOM 607 O O . GLY A 1 72 ? 8.757 -13.665 0.891 1.00 92.69 72 GLY A O 1
ATOM 608 N N . ARG A 1 73 ? 7.319 -14.329 -0.722 1.00 91.88 73 ARG A N 1
ATOM 609 C CA . ARG A 1 73 ? 7.926 -13.575 -1.830 1.00 91.88 73 ARG A CA 1
ATOM 610 C C . ARG A 1 73 ? 7.299 -12.202 -2.064 1.00 91.88 73 ARG A C 1
ATOM 612 O O . ARG A 1 73 ? 7.832 -11.457 -2.868 1.00 91.88 73 ARG A O 1
ATOM 619 N N . ASN A 1 74 ? 6.194 -11.878 -1.394 1.00 94.00 74 ASN A N 1
ATOM 620 C CA . ASN A 1 74 ? 5.554 -10.581 -1.563 1.00 94.00 74 ASN A CA 1
ATOM 621 C C . ASN A 1 74 ? 6.324 -9.508 -0.789 1.00 94.00 74 ASN A C 1
ATOM 623 O O . ASN A 1 74 ? 6.621 -9.692 0.401 1.00 94.00 74 ASN A O 1
ATOM 627 N N . ASP A 1 75 ? 6.565 -8.374 -1.445 1.00 96.00 75 ASP A N 1
ATOM 628 C CA . ASP A 1 75 ? 7.285 -7.240 -0.865 1.00 96.00 75 ASP A CA 1
ATOM 629 C C . ASP A 1 75 ? 6.639 -6.733 0.428 1.00 96.00 75 ASP A C 1
ATOM 631 O O . ASP A 1 75 ? 7.326 -6.474 1.420 1.00 96.00 75 ASP A O 1
ATOM 635 N N . LEU A 1 76 ? 5.313 -6.575 0.435 1.00 96.88 76 LEU A N 1
ATOM 636 C CA . LEU A 1 76 ? 4.567 -6.148 1.614 1.00 96.88 76 LEU A CA 1
ATOM 637 C C . LEU A 1 76 ? 3.130 -6.671 1.576 1.00 96.88 76 LEU A C 1
ATOM 639 O O . LEU A 1 76 ? 2.487 -6.730 0.530 1.00 96.88 76 LEU A O 1
ATOM 643 N N . VAL A 1 77 ? 2.589 -6.991 2.745 1.00 97.00 77 VAL A N 1
ATOM 644 C CA . VAL A 1 77 ? 1.183 -7.352 2.920 1.00 97.00 77 VAL A CA 1
ATOM 645 C C . VAL A 1 77 ? 0.554 -6.568 4.064 1.00 97.00 77 VAL A C 1
ATOM 647 O O . VAL A 1 77 ? 1.231 -6.175 5.015 1.00 97.00 77 VAL A O 1
ATOM 650 N N . ILE A 1 78 ? -0.762 -6.372 3.987 1.00 97.75 78 ILE A N 1
ATOM 651 C CA . ILE A 1 78 ? -1.596 -5.901 5.098 1.00 97.75 78 ILE A CA 1
ATOM 652 C C . ILE A 1 78 ? -2.499 -7.058 5.509 1.00 97.75 78 ILE A C 1
ATOM 654 O O . ILE A 1 78 ? -3.292 -7.563 4.710 1.00 97.75 78 ILE A O 1
ATOM 658 N N . HIS A 1 79 ? -2.373 -7.486 6.756 1.00 98.00 79 HIS A N 1
ATOM 659 C CA . HIS A 1 79 ? -3.210 -8.524 7.337 1.00 98.00 79 HIS A CA 1
ATOM 660 C C . HIS A 1 79 ? -4.533 -7.950 7.847 1.00 98.00 79 HIS A C 1
ATOM 662 O O . HIS A 1 79 ? -4.572 -6.820 8.322 1.00 98.00 79 HIS A O 1
ATOM 668 N N . ASN A 1 80 ? -5.602 -8.748 7.817 1.00 97.69 80 ASN A N 1
ATOM 669 C CA . ASN A 1 80 ? -6.936 -8.363 8.300 1.00 97.69 80 ASN A CA 1
ATOM 670 C C . ASN A 1 80 ? -7.028 -8.208 9.831 1.00 97.69 80 ASN A C 1
ATOM 672 O O . ASN A 1 80 ? -8.070 -7.808 10.345 1.00 97.69 80 ASN A O 1
ATOM 676 N N . GLY A 1 81 ? -5.966 -8.535 10.570 1.00 97.56 81 GLY A N 1
ATOM 677 C CA . GLY A 1 81 ? -5.865 -8.291 12.004 1.00 97.56 81 GLY A CA 1
ATOM 678 C C . GLY A 1 81 ? -4.447 -7.923 12.433 1.00 97.56 81 GLY A C 1
ATOM 679 O O . GLY A 1 81 ? -3.535 -7.800 11.615 1.00 97.56 81 GLY A O 1
ATOM 680 N N . LYS A 1 82 ? -4.257 -7.754 13.744 1.00 96.88 82 LYS A N 1
ATOM 681 C CA . LYS A 1 82 ? -3.000 -7.273 14.353 1.00 96.88 82 LYS A CA 1
ATOM 682 C C . LYS A 1 82 ? -1.880 -8.317 14.416 1.00 96.88 82 LYS A C 1
ATOM 684 O O . LYS A 1 82 ? -0.771 -7.979 14.814 1.00 96.88 82 LYS A O 1
ATOM 689 N N . ASP A 1 83 ? -2.165 -9.565 14.054 1.00 95.56 83 ASP A N 1
ATOM 690 C CA . ASP A 1 83 ? -1.235 -10.692 14.163 1.00 95.56 83 ASP A CA 1
ATOM 691 C C . ASP A 1 83 ? -0.874 -11.246 12.767 1.00 95.56 83 ASP A C 1
ATOM 693 O O . ASP A 1 83 ? -1.775 -11.393 11.927 1.00 95.56 83 ASP A O 1
ATOM 697 N N . PRO A 1 84 ? 0.402 -11.600 12.504 1.00 95.38 84 PRO A N 1
ATOM 698 C CA . PRO A 1 84 ? 0.852 -12.189 11.234 1.00 95.38 84 PRO A CA 1
ATOM 699 C C . PRO A 1 84 ? 0.149 -13.501 10.835 1.00 95.38 84 PRO A C 1
ATOM 701 O O . PRO A 1 84 ? 0.206 -13.907 9.672 1.00 95.38 84 PRO A O 1
ATOM 704 N N . LYS A 1 85 ? -0.513 -14.188 11.770 1.00 96.12 85 LYS A N 1
ATOM 705 C CA . LYS A 1 85 ? -1.288 -15.412 11.516 1.00 96.12 85 LYS A CA 1
ATOM 706 C C . LYS A 1 85 ? -2.650 -15.130 10.885 1.00 96.12 85 LYS A C 1
ATOM 708 O O . LYS A 1 85 ? -3.255 -16.041 10.325 1.00 96.12 85 LYS A O 1
ATOM 713 N N . THR A 1 86 ? -3.146 -13.895 10.967 1.00 97.94 86 THR A N 1
ATOM 714 C CA . THR A 1 86 ? -4.424 -13.527 10.344 1.00 97.94 86 THR A CA 1
ATOM 715 C C . THR A 1 86 ? -4.311 -13.522 8.817 1.00 97.94 86 THR A C 1
ATOM 717 O O . THR A 1 86 ? -3.213 -13.437 8.255 1.00 97.94 86 THR A O 1
ATOM 720 N N . SER A 1 87 ? -5.445 -13.658 8.126 1.00 97.69 87 SER A N 1
ATOM 721 C CA . SER A 1 87 ? -5.472 -13.683 6.662 1.00 97.69 87 SER A CA 1
ATOM 722 C C . SER A 1 87 ? -4.937 -12.378 6.068 1.00 97.69 87 SER A C 1
ATOM 724 O O . SER A 1 87 ? -5.067 -11.303 6.657 1.00 97.69 87 SER A O 1
ATOM 726 N N . VAL A 1 88 ? -4.326 -12.476 4.888 1.00 97.06 88 VAL A N 1
ATOM 727 C CA . VAL A 1 88 ? -3.882 -11.306 4.122 1.00 97.06 88 VAL A CA 1
ATOM 728 C C . VAL A 1 88 ? -5.103 -10.648 3.484 1.00 97.06 88 VAL A C 1
ATOM 730 O O . VAL A 1 88 ? -5.902 -11.331 2.847 1.00 97.06 88 VAL A O 1
ATOM 733 N N . GLY A 1 89 ? -5.252 -9.338 3.674 1.00 96.38 89 GLY A N 1
ATOM 734 C CA . GLY A 1 89 ? -6.297 -8.527 3.045 1.00 96.38 89 GLY A CA 1
ATOM 735 C C . GLY A 1 89 ? -5.797 -7.728 1.841 1.00 96.38 89 GLY A C 1
ATOM 736 O O . GLY A 1 89 ? -6.555 -7.495 0.904 1.00 96.38 89 GLY A O 1
ATOM 737 N N . VAL A 1 90 ? -4.521 -7.327 1.847 1.00 96.12 90 VAL A N 1
ATOM 738 C CA . VAL A 1 90 ? -3.891 -6.561 0.760 1.00 96.12 90 VAL A CA 1
ATOM 739 C C . VAL A 1 90 ? -2.488 -7.096 0.500 1.00 96.12 90 VAL A C 1
ATOM 741 O O . VAL A 1 90 ? -1.737 -7.332 1.446 1.00 96.12 90 VAL A O 1
ATOM 744 N N . ILE A 1 91 ? -2.131 -7.232 -0.776 1.00 96.56 91 ILE A N 1
ATOM 745 C CA . ILE A 1 91 ? -0.771 -7.504 -1.250 1.00 96.56 91 ILE A CA 1
ATOM 746 C C . ILE A 1 91 ? -0.277 -6.248 -1.966 1.00 96.56 91 ILE A C 1
ATOM 748 O O . ILE A 1 91 ? -1.032 -5.630 -2.719 1.00 96.56 91 ILE A O 1
ATOM 752 N N . LEU A 1 92 ? 0.968 -5.859 -1.708 1.00 96.50 92 LEU A N 1
ATOM 753 C CA . LEU A 1 92 ? 1.632 -4.751 -2.374 1.00 96.50 92 LEU A CA 1
ATOM 754 C C . LEU A 1 92 ? 2.949 -5.243 -2.967 1.00 96.50 92 LEU A C 1
ATOM 756 O O . LEU A 1 92 ? 3.728 -5.901 -2.282 1.00 96.50 92 LEU A O 1
ATOM 760 N N . GLU A 1 93 ? 3.175 -4.855 -4.214 1.00 96.00 93 GLU A N 1
ATOM 761 C CA . GLU A 1 93 ? 4.404 -5.084 -4.965 1.00 96.00 93 GLU A CA 1
ATOM 762 C C . GLU A 1 93 ? 4.977 -3.726 -5.369 1.00 96.00 93 GLU A C 1
ATOM 764 O O . GLU A 1 93 ? 4.225 -2.823 -5.765 1.00 96.00 93 GLU A O 1
ATOM 769 N N . PHE A 1 94 ? 6.292 -3.560 -5.258 1.00 95.50 94 PHE A N 1
ATOM 770 C CA . PHE A 1 94 ? 6.957 -2.284 -5.474 1.00 95.50 94 PHE A CA 1
ATOM 771 C C . PHE A 1 94 ? 7.869 -2.361 -6.687 1.00 95.50 94 PHE A C 1
ATOM 773 O O . PHE A 1 94 ? 8.527 -3.365 -6.943 1.00 95.50 94 PHE A O 1
ATOM 780 N N . LYS A 1 95 ? 7.913 -1.260 -7.442 1.00 94.88 95 LYS A N 1
ATOM 781 C CA . LYS A 1 95 ? 8.918 -1.038 -8.481 1.00 94.88 95 LYS A CA 1
ATOM 782 C C . LYS A 1 95 ? 9.499 0.351 -8.380 1.00 94.88 95 LYS A C 1
ATOM 784 O O . LYS A 1 95 ? 8.858 1.275 -7.872 1.00 94.88 95 LYS A O 1
ATOM 789 N N . LYS A 1 96 ? 10.725 0.502 -8.875 1.00 92.81 96 LYS A N 1
ATOM 790 C CA . LYS A 1 96 ? 11.423 1.780 -8.839 1.00 92.81 96 LYS A CA 1
ATOM 791 C C . LYS A 1 96 ? 10.635 2.791 -9.676 1.00 92.81 96 LYS A C 1
ATOM 793 O O . LYS A 1 96 ? 10.231 2.442 -10.788 1.00 92.81 96 LYS A O 1
ATOM 798 N N . PRO A 1 97 ? 10.471 4.052 -9.232 1.00 90.75 97 PRO A N 1
ATOM 799 C CA . PRO A 1 97 ? 9.755 5.068 -10.010 1.00 90.75 97 PRO A CA 1
ATOM 800 C C . PRO A 1 97 ? 10.285 5.244 -11.442 1.00 90.75 97 PRO A C 1
ATOM 802 O O . PRO A 1 97 ? 9.524 5.503 -12.378 1.00 90.75 97 PRO A O 1
ATOM 805 N N . THR A 1 98 ? 11.591 5.042 -11.636 1.00 93.69 98 THR A N 1
ATOM 806 C CA . THR A 1 98 ? 12.237 5.115 -12.950 1.00 93.69 98 THR A CA 1
ATOM 807 C C . THR A 1 98 ? 12.026 3.863 -13.811 1.00 93.69 98 THR A C 1
ATOM 809 O O . THR A 1 98 ? 12.112 3.955 -15.035 1.00 93.69 98 THR A O 1
ATOM 812 N N . ASN A 1 99 ? 11.676 2.711 -13.227 1.00 94.06 99 ASN A N 1
ATOM 813 C CA . ASN A 1 99 ? 11.448 1.450 -13.939 1.00 94.06 99 ASN A CA 1
ATOM 814 C C . ASN A 1 99 ? 9.989 1.307 -14.409 1.00 94.06 99 ASN A C 1
ATOM 816 O O . ASN A 1 99 ? 9.240 0.397 -14.045 1.00 94.06 99 ASN A O 1
ATOM 820 N N . LYS A 1 100 ? 9.570 2.239 -15.267 1.00 92.00 100 LYS A N 1
ATOM 821 C CA . LYS A 1 100 ? 8.189 2.325 -15.773 1.00 92.00 100 LYS A CA 1
ATOM 822 C C . LYS A 1 100 ? 7.783 1.150 -16.672 1.00 92.00 100 LYS A C 1
ATOM 824 O O . LYS A 1 100 ? 6.612 1.052 -17.039 1.00 92.00 100 LYS A O 1
ATOM 829 N N . SER A 1 101 ? 8.722 0.310 -17.108 1.00 94.38 101 SER A N 1
ATOM 830 C CA . SER A 1 101 ? 8.446 -0.897 -17.899 1.00 94.38 101 SER A CA 1
ATOM 831 C C . SER A 1 101 ? 7.869 -2.037 -17.064 1.00 94.38 101 SER A C 1
ATOM 833 O O . SER A 1 101 ? 7.069 -2.804 -17.590 1.00 94.38 101 SER A O 1
ATOM 835 N N . GLU A 1 102 ? 8.230 -2.134 -15.782 1.00 95.62 102 GLU A N 1
ATOM 836 C CA . GLU A 1 102 ? 7.771 -3.216 -14.896 1.00 95.62 102 GLU A CA 1
ATOM 837 C C . GLU A 1 102 ? 6.406 -2.931 -14.246 1.00 95.62 102 GLU A C 1
ATOM 839 O O . GLU A 1 102 ? 5.715 -3.859 -13.820 1.00 95.62 102 GLU A O 1
ATOM 844 N N . MET A 1 103 ? 5.988 -1.663 -14.226 1.00 94.62 103 MET A N 1
ATOM 845 C CA . MET A 1 103 ? 4.717 -1.198 -13.664 1.00 94.62 103 MET A CA 1
ATOM 846 C C . MET A 1 103 ? 3.522 -1.418 -14.596 1.00 94.62 103 MET A C 1
ATOM 848 O O . MET A 1 103 ? 3.625 -1.216 -15.808 1.00 94.62 103 MET A O 1
ATOM 852 N N . LEU A 1 104 ? 2.360 -1.733 -14.008 1.00 91.75 104 LEU A N 1
ATOM 853 C CA . LEU A 1 104 ? 1.101 -1.892 -14.740 1.00 91.75 104 LEU A CA 1
ATOM 854 C C . LEU A 1 104 ? 0.717 -0.613 -15.497 1.00 91.75 104 LEU A C 1
ATOM 856 O O . LEU A 1 104 ? 0.818 0.503 -14.981 1.00 91.75 104 LEU A O 1
ATOM 860 N N . LYS A 1 105 ? 0.183 -0.785 -16.709 1.00 89.62 105 LYS A N 1
ATOM 861 C CA . LYS A 1 105 ? -0.389 0.290 -17.531 1.00 89.62 105 LYS A CA 1
ATOM 862 C C . LYS A 1 105 ? -1.799 -0.083 -17.964 1.00 89.62 105 LYS A C 1
ATOM 864 O O . LYS A 1 105 ? -2.126 -1.252 -18.132 1.00 89.62 105 LYS A O 1
ATOM 869 N N . VAL A 1 106 ? -2.633 0.922 -18.231 1.00 86.56 106 VAL A N 1
ATOM 870 C CA . VAL A 1 106 ? -4.031 0.722 -18.673 1.00 86.56 106 VAL A CA 1
ATOM 871 C C . VAL A 1 106 ? -4.128 -0.189 -19.908 1.00 86.5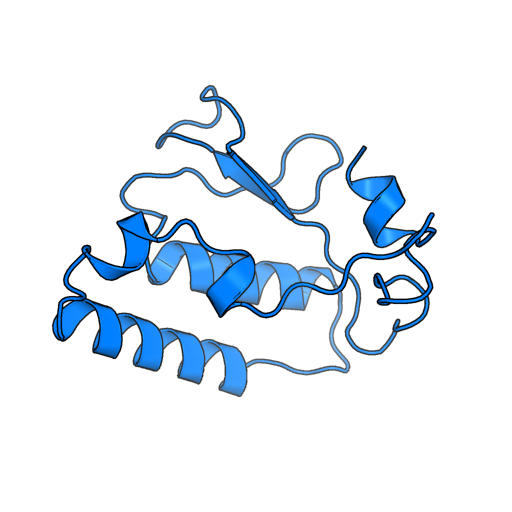6 106 VAL A C 1
ATOM 873 O O . VAL A 1 106 ? -5.065 -0.976 -20.036 1.00 86.56 106 VAL A O 1
ATOM 876 N N . ASN A 1 107 ? -3.155 -0.081 -20.809 1.00 88.19 107 ASN A N 1
ATOM 877 C CA . ASN A 1 107 ? -3.049 -0.854 -22.044 1.00 88.19 107 ASN A CA 1
ATOM 878 C C . ASN A 1 107 ? -2.041 -2.016 -21.963 1.00 88.19 107 ASN A C 1
ATOM 880 O O . ASN A 1 107 ? -1.846 -2.697 -22.964 1.00 88.19 107 ASN A O 1
ATOM 884 N N . ASN A 1 108 ? -1.397 -2.239 -20.814 1.00 90.56 108 ASN A N 1
ATOM 885 C CA . ASN A 1 108 ? -0.481 -3.355 -20.611 1.00 90.56 108 ASN A CA 1
ATOM 886 C C . ASN A 1 108 ? -0.513 -3.824 -19.150 1.00 90.56 108 ASN A C 1
ATOM 888 O O . ASN A 1 108 ? 0.149 -3.245 -18.289 1.00 90.56 108 ASN A O 1
ATOM 892 N N . LEU A 1 109 ? -1.296 -4.872 -18.893 1.00 90.50 109 LEU A N 1
ATOM 893 C CA . LEU A 1 109 ? -1.357 -5.544 -17.590 1.00 90.50 109 LEU A CA 1
ATOM 894 C C . LEU A 1 109 ? -0.313 -6.663 -17.458 1.00 90.50 109 LEU A C 1
ATOM 896 O O . LEU A 1 109 ? -0.038 -7.103 -16.350 1.00 90.50 109 LEU A O 1
ATOM 900 N N . ASN A 1 110 ? 0.261 -7.124 -18.574 1.00 93.12 110 ASN A N 1
ATOM 901 C CA . ASN A 1 110 ? 1.271 -8.180 -18.605 1.00 93.12 110 ASN A CA 1
ATOM 902 C C . ASN A 1 110 ? 2.644 -7.585 -18.258 1.00 93.12 110 ASN A C 1
ATOM 904 O O . ASN A 1 110 ? 3.476 -7.331 -19.132 1.00 93.12 110 ASN A O 1
ATOM 908 N N . THR A 1 111 ? 2.834 -7.258 -16.982 1.00 95.38 111 THR A N 1
ATOM 909 C CA . THR A 1 111 ? 4.050 -6.625 -16.468 1.00 95.38 111 THR A CA 1
ATOM 910 C C . THR A 1 111 ? 4.588 -7.399 -15.277 1.00 95.38 111 THR A C 1
ATOM 912 O O . THR A 1 111 ? 3.852 -8.109 -14.592 1.00 95.38 111 THR A O 1
ATOM 915 N N . LYS A 1 112 ? 5.886 -7.242 -15.008 1.00 94.88 112 LYS A N 1
ATOM 916 C CA . LYS A 1 112 ? 6.564 -7.962 -13.927 1.00 94.88 112 LYS A CA 1
ATOM 917 C C . LYS A 1 112 ? 5.901 -7.732 -12.564 1.00 94.88 112 LYS A C 1
ATOM 919 O O . LYS A 1 112 ? 5.575 -8.708 -11.900 1.00 94.88 112 LYS A O 1
ATOM 924 N N . ALA A 1 113 ? 5.556 -6.483 -12.234 1.00 93.94 113 ALA A N 1
ATOM 925 C CA . ALA A 1 113 ? 4.850 -6.172 -10.990 1.00 93.94 113 ALA A CA 1
ATOM 926 C C . ALA A 1 113 ? 3.489 -6.877 -10.859 1.00 93.94 113 ALA A C 1
ATOM 928 O O . ALA A 1 113 ? 3.034 -7.110 -9.749 1.00 93.94 113 ALA A O 1
ATOM 929 N N . PHE A 1 114 ? 2.814 -7.209 -11.966 1.00 94.31 114 PHE A N 1
ATOM 930 C CA . PHE A 1 114 ? 1.573 -7.982 -11.899 1.00 94.31 114 PHE A CA 1
ATOM 931 C C . PHE A 1 114 ? 1.839 -9.477 -11.702 1.00 94.31 114 PHE A C 1
ATOM 933 O O . PHE A 1 114 ? 1.107 -10.137 -10.975 1.00 94.31 114 PHE A O 1
ATOM 940 N N . HIS A 1 115 ? 2.893 -10.011 -12.321 1.00 93.50 115 HIS A N 1
ATOM 941 C CA . HIS A 1 115 ? 3.273 -11.420 -12.183 1.00 93.50 115 HIS A CA 1
ATOM 942 C C . HIS A 1 115 ? 3.791 -11.770 -10.786 1.00 93.50 115 HIS A C 1
ATOM 944 O O . HIS A 1 115 ? 3.641 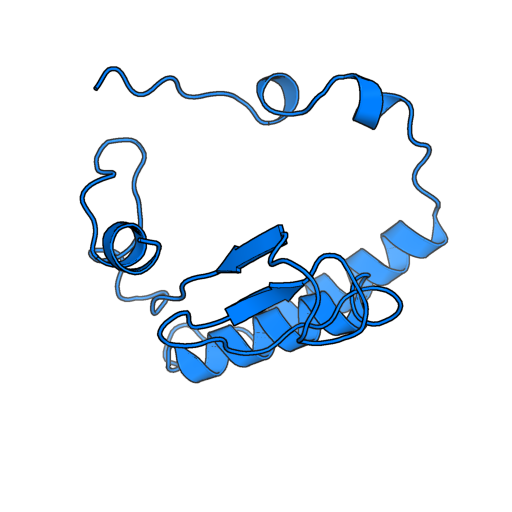-12.905 -10.353 1.00 93.50 115 HIS A O 1
ATOM 950 N N . GLU A 1 116 ? 4.372 -10.807 -10.076 1.00 92.44 116 GLU A N 1
ATOM 951 C CA . GLU A 1 116 ? 4.863 -10.990 -8.703 1.00 92.44 116 GLU A CA 1
ATOM 952 C C . GLU A 1 116 ? 3.740 -10.919 -7.645 1.00 92.44 116 GLU A C 1
ATOM 954 O O . GLU A 1 116 ? 3.962 -11.237 -6.478 1.00 92.44 116 GLU A O 1
ATOM 959 N N . LEU A 1 117 ? 2.504 -10.589 -8.052 1.00 89.81 117 LEU A N 1
ATOM 960 C CA . LEU A 1 117 ? 1.314 -10.649 -7.190 1.00 89.81 117 LEU A CA 1
ATOM 961 C C . LEU A 1 117 ? 0.660 -12.046 -7.119 1.00 89.81 117 LEU A C 1
ATOM 963 O O . LEU A 1 117 ? -0.356 -12.182 -6.433 1.00 89.81 117 LEU A O 1
ATOM 967 N N . VAL A 1 118 ? 1.186 -13.049 -7.837 1.00 77.25 118 VAL A N 1
ATOM 968 C CA . VAL A 1 118 ? 0.572 -14.381 -8.037 1.00 77.25 118 VAL A CA 1
ATOM 969 C C . VAL A 1 118 ? 1.221 -15.462 -7.175 1.00 77.25 118 VAL A C 1
ATOM 971 O O . VAL A 1 118 ? 2.467 -15.473 -7.060 1.00 77.25 118 VAL A O 1
#

Radius of gyration: 16.12 Å; chains: 1; bounding box: 39×32×38 Å